Protein AF-A0A1H6TXK1-F1 (afdb_monomer)

Solvent-accessible surface area (b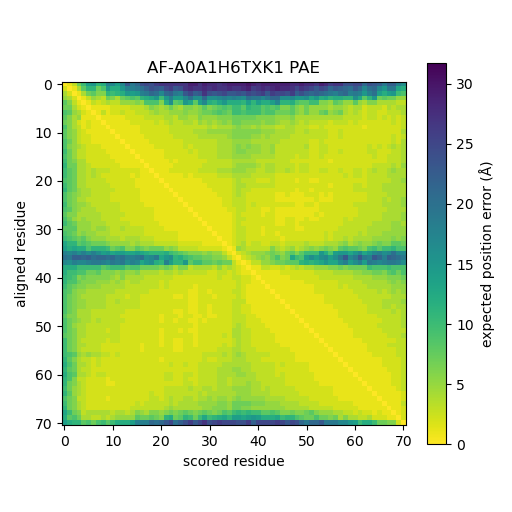ackbone atoms only — not comparable to full-atom values): 3612 Å² total; per-residue (Å²): 132,88,81,74,47,70,10,57,50,26,49,54,48,25,55,55,32,47,65,52,20,54,57,24,44,49,50,19,52,51,32,54,71,68,40,80,80,72,44,67,67,38,52,51,50,19,53,52,21,44,52,50,20,52,53,30,48,52,50,27,51,53,26,48,53,48,26,68,73,38,107

Mean predicted aligned error: 4.58 Å

Organism: NCBI:txid322505

Foldseek 3Di:
DDDDFLLSVLVVVLVVLVVQLV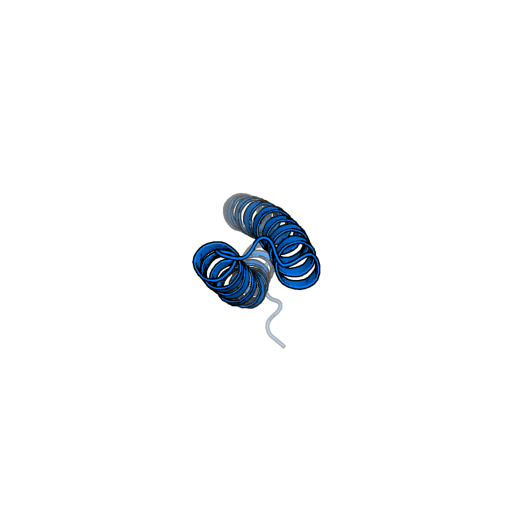VLVVLLVVLVVPCPPVDVVSVVSNVVSVVSNVVSVVSSVVSNVSSVVGD

pLDDT: mean 91.2, std 9.36, range [46.59, 97.5]

Sequence (71 aa):
MQYKTPGERYKDYSKKVLFVFIPALLVFLISTAINTGNNPYLYYVSLLTLFLSVATGIEAIILFILSKIFH

Structure (mmCIF, N/CA/C/O backbone):
data_AF-A0A1H6TXK1-F1
#
_entry.id   AF-A0A1H6TXK1-F1
#
loop_
_atom_site.group_PDB
_atom_site.id
_atom_site.type_symbol
_atom_site.label_atom_id
_atom_site.label_alt_id
_atom_site.label_comp_id
_atom_site.label_asym_id
_atom_site.label_entity_id
_atom_site.label_seq_id
_atom_site.pdbx_PDB_ins_code
_atom_site.Cartn_x
_atom_site.Cartn_y
_atom_site.Cartn_z
_atom_site.occupancy
_atom_site.B_iso_or_equiv
_atom_site.auth_seq_id
_atom_site.auth_comp_id
_atom_site.auth_asym_id
_atom_site.auth_atom_id
_atom_site.pdbx_PDB_model_num
ATOM 1 N N . MET A 1 1 ? -13.176 -19.608 23.064 1.00 46.59 1 MET A N 1
ATOM 2 C CA . MET A 1 1 ? -12.548 -18.631 22.148 1.00 46.59 1 MET A CA 1
ATOM 3 C C . MET A 1 1 ? -12.735 -17.252 22.761 1.00 46.59 1 MET A C 1
ATOM 5 O O . MET A 1 1 ? -13.877 -16.885 22.993 1.00 46.59 1 MET A O 1
ATOM 9 N N . GLN A 1 2 ? -11.664 -16.535 23.117 1.00 54.59 2 GLN A N 1
ATOM 10 C CA . GLN A 1 2 ? -11.782 -15.137 23.560 1.00 54.59 2 GLN A CA 1
ATOM 11 C C . GLN A 1 2 ? -12.272 -14.294 22.377 1.00 54.59 2 GLN A C 1
ATOM 13 O O . GLN A 1 2 ? -11.653 -14.308 21.311 1.00 54.59 2 GLN A O 1
ATOM 18 N N . TYR A 1 3 ? -13.401 -13.610 22.545 1.00 67.31 3 TYR A N 1
ATOM 19 C CA . TYR A 1 3 ? -13.906 -12.674 21.547 1.00 67.31 3 TYR A CA 1
ATOM 20 C C . TYR A 1 3 ? -13.015 -11.431 21.556 1.00 67.31 3 TYR A C 1
ATOM 22 O O . TYR A 1 3 ? -12.921 -10.754 22.575 1.00 67.31 3 TYR A O 1
ATOM 30 N N . LYS A 1 4 ? -12.347 -11.156 20.432 1.00 79.62 4 LYS A N 1
ATOM 31 C CA . LYS A 1 4 ? -11.581 -9.917 20.242 1.00 79.62 4 LYS A CA 1
ATOM 32 C C . LYS A 1 4 ? -12.530 -8.728 20.142 1.00 79.62 4 LYS A C 1
ATOM 34 O O . LYS A 1 4 ? -13.548 -8.837 19.446 1.00 79.62 4 LYS A O 1
ATOM 39 N N . THR A 1 5 ? -12.188 -7.599 20.762 1.00 87.12 5 THR A N 1
ATOM 40 C CA . THR A 1 5 ? -12.974 -6.366 20.584 1.00 87.12 5 THR A CA 1
ATOM 41 C C . THR A 1 5 ? -12.885 -5.890 19.126 1.00 87.12 5 THR A C 1
ATOM 43 O O . THR A 1 5 ? -11.954 -6.265 18.397 1.00 87.12 5 THR A O 1
ATOM 46 N N . PRO A 1 6 ? -13.846 -5.085 18.634 1.00 86.94 6 PRO A N 1
ATOM 47 C CA . PRO A 1 6 ? -13.760 -4.525 17.287 1.00 86.94 6 PRO A CA 1
ATOM 48 C C . PRO A 1 6 ? -12.435 -3.781 17.042 1.00 86.94 6 PRO A C 1
ATOM 50 O O . PRO A 1 6 ? -11.832 -3.961 15.984 1.00 86.94 6 PRO A O 1
ATOM 53 N N . GLY A 1 7 ? -11.918 -3.044 18.031 1.00 88.62 7 GLY A N 1
ATOM 54 C CA . GLY A 1 7 ? -10.625 -2.356 17.953 1.00 88.62 7 GLY A CA 1
ATOM 55 C C . GLY A 1 7 ? -9.441 -3.287 17.769 1.00 88.62 7 GLY A C 1
ATOM 56 O O . GLY A 1 7 ? -8.588 -3.046 16.910 1.00 88.62 7 GLY A O 1
ATOM 57 N N . GLU A 1 8 ? -9.407 -4.393 18.513 1.00 90.12 8 GLU A N 1
ATOM 58 C CA . GLU A 1 8 ? -8.381 -5.424 18.348 1.00 90.12 8 GLU A CA 1
ATOM 59 C C . GLU A 1 8 ? -8.419 -6.042 16.947 1.00 90.12 8 GLU A C 1
ATOM 61 O O . GLU A 1 8 ? -7.371 -6.272 16.337 1.00 90.12 8 GLU A O 1
ATOM 66 N N . ARG A 1 9 ? -9.619 -6.242 16.386 1.00 89.88 9 ARG A N 1
ATOM 67 C CA . ARG A 1 9 ? -9.776 -6.714 15.004 1.00 89.88 9 ARG A CA 1
ATOM 68 C C . ARG A 1 9 ? -9.253 -5.700 13.989 1.00 89.88 9 ARG A C 1
ATOM 70 O O . ARG A 1 9 ? -8.512 -6.093 13.091 1.00 89.88 9 ARG A O 1
ATOM 77 N N . TYR A 1 10 ? -9.586 -4.415 14.128 1.00 93.25 10 TYR A N 1
ATOM 78 C CA . TYR A 1 10 ? -9.086 -3.365 13.229 1.00 93.25 10 TYR A CA 1
ATOM 79 C C . TYR A 1 10 ? -7.564 -3.226 13.295 1.00 93.25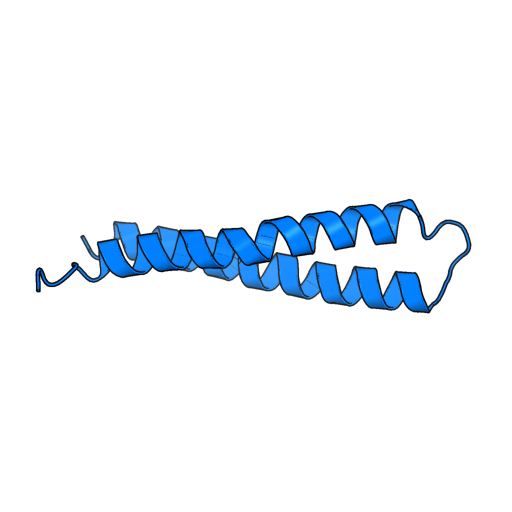 10 TYR A C 1
ATOM 81 O O . TYR A 1 10 ? -6.912 -3.083 12.261 1.00 93.25 10 TYR A O 1
ATOM 89 N N . LYS A 1 11 ? -6.978 -3.359 14.489 1.00 90.19 11 LYS A N 1
ATOM 90 C CA . LYS A 1 11 ? -5.523 -3.373 14.677 1.00 90.19 11 LYS A CA 1
ATOM 91 C C . LYS A 1 11 ? -4.867 -4.552 13.957 1.00 90.19 11 LYS A C 1
ATOM 93 O O . LYS A 1 11 ? -3.826 -4.382 13.324 1.00 90.19 11 LYS A O 1
ATOM 98 N N . ASP A 1 12 ? -5.469 -5.736 14.023 1.00 92.38 12 ASP A N 1
ATOM 99 C CA . ASP A 1 12 ? -4.971 -6.913 13.309 1.00 92.38 12 ASP A CA 1
ATOM 100 C C . ASP A 1 12 ? -5.122 -6.781 11.788 1.00 92.38 12 ASP A C 1
ATOM 102 O O . ASP A 1 12 ? -4.217 -7.173 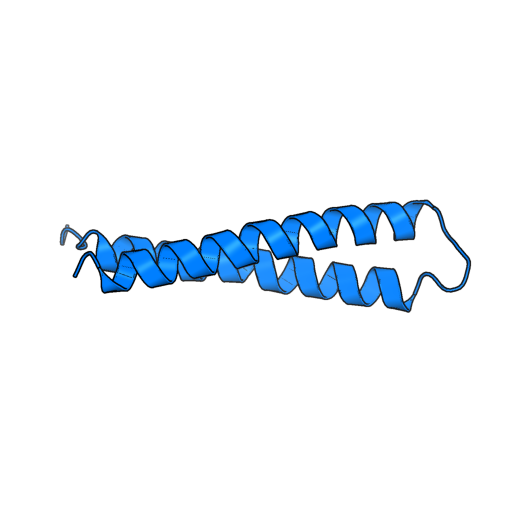11.051 1.00 92.38 12 ASP A O 1
ATOM 106 N N . TYR A 1 13 ? -6.221 -6.198 11.300 1.00 93.00 13 TYR A N 1
ATOM 107 C CA . TYR A 1 13 ? -6.388 -5.911 9.873 1.00 93.00 13 TYR A CA 1
ATOM 108 C C . TYR A 1 13 ? -5.385 -4.866 9.381 1.00 93.00 13 TYR A C 1
ATOM 110 O O . TYR A 1 13 ? -4.766 -5.084 8.347 1.00 93.00 13 TYR A O 1
ATOM 118 N N . SER A 1 14 ? -5.130 -3.802 10.148 1.00 91.75 14 SER A N 1
ATOM 119 C CA . SER A 1 14 ? -4.130 -2.782 9.803 1.00 91.75 14 SER A CA 1
ATOM 120 C C . SER A 1 14 ? -2.742 -3.401 9.577 1.00 91.75 14 SER A C 1
ATOM 122 O O . SER A 1 14 ? -2.085 -3.106 8.581 1.00 91.75 14 SER A O 1
ATOM 124 N N . LYS A 1 15 ? -2.330 -4.365 10.414 1.00 91.38 15 LYS A N 1
ATOM 125 C CA . LYS A 1 15 ? -1.075 -5.117 10.209 1.00 91.38 15 LYS A CA 1
ATOM 126 C C . LYS A 1 15 ? -1.063 -5.918 8.905 1.00 91.38 15 LYS A C 1
ATOM 128 O O . LYS A 1 15 ? -0.036 -5.974 8.236 1.00 91.38 15 LYS A O 1
ATOM 133 N N . LYS A 1 16 ? -2.186 -6.548 8.544 1.00 92.88 16 LYS A N 1
ATOM 134 C CA . LYS A 1 16 ? -2.306 -7.301 7.284 1.00 92.88 16 LYS A CA 1
ATOM 135 C C . LYS A 1 16 ? -2.235 -6.375 6.074 1.00 92.88 16 LYS A C 1
ATOM 137 O O . LYS A 1 16 ? -1.554 -6.702 5.111 1.00 92.88 16 LYS A O 1
ATOM 142 N N . VAL A 1 17 ? -2.877 -5.212 6.145 1.00 94.56 17 VAL A N 1
ATOM 143 C CA . VAL A 1 17 ? -2.828 -4.201 5.082 1.00 94.56 17 VAL A CA 1
ATOM 144 C C . VAL A 1 17 ? -1.408 -3.654 4.916 1.00 94.56 17 VAL A C 1
ATOM 146 O O . VAL A 1 17 ? -0.924 -3.546 3.793 1.00 94.56 17 VAL A O 1
ATOM 149 N N . LEU A 1 18 ? -0.680 -3.421 6.014 1.00 92.56 18 LEU A N 1
ATOM 150 C CA . LEU A 1 18 ? 0.734 -3.026 5.966 1.00 92.56 18 LEU A CA 1
ATOM 151 C C . LEU A 1 18 ? 1.624 -4.065 5.264 1.00 92.56 18 LEU A C 1
ATOM 153 O O . LEU A 1 18 ? 2.568 -3.692 4.568 1.00 92.56 18 LEU A O 1
ATOM 157 N N . PHE A 1 19 ? 1.307 -5.357 5.398 1.00 93.38 19 PHE A N 1
ATOM 158 C CA . PHE A 1 19 ? 2.021 -6.428 4.697 1.00 93.38 19 PHE A CA 1
ATOM 159 C C . PHE A 1 19 ? 1.820 -6.386 3.175 1.00 93.38 19 PHE A C 1
ATOM 161 O O . PHE A 1 19 ? 2.667 -6.885 2.446 1.00 93.38 19 PHE A O 1
ATOM 168 N N . VAL A 1 20 ? 0.736 -5.778 2.684 1.00 92.75 20 VAL A N 1
ATOM 169 C CA . VAL A 1 20 ? 0.505 -5.552 1.246 1.00 92.75 20 VAL A CA 1
ATOM 170 C C . VAL A 1 20 ? 1.099 -4.213 0.799 1.00 92.75 20 VAL A C 1
ATOM 172 O O . VAL A 1 20 ? 1.695 -4.131 -0.274 1.00 92.75 20 VAL A O 1
ATOM 175 N N . PHE A 1 21 ? 1.004 -3.185 1.646 1.00 95.25 21 PHE A N 1
ATOM 176 C CA . PHE A 1 21 ? 1.536 -1.847 1.386 1.00 95.25 21 PHE A CA 1
ATOM 177 C C . PHE A 1 21 ? 3.048 -1.848 1.142 1.00 95.25 21 PHE A C 1
ATOM 179 O O . PHE A 1 21 ? 3.510 -1.299 0.145 1.00 95.25 21 PHE A O 1
ATOM 186 N N . ILE A 1 22 ? 3.830 -2.473 2.032 1.00 94.94 22 ILE A N 1
ATOM 187 C CA . ILE A 1 22 ? 5.299 -2.414 1.959 1.00 94.94 22 ILE A CA 1
ATOM 188 C C . ILE A 1 22 ? 5.829 -3.046 0.657 1.00 94.94 22 ILE A C 1
ATOM 190 O O . ILE A 1 22 ? 6.611 -2.389 -0.032 1.00 94.94 22 ILE A O 1
ATOM 194 N N . PRO A 1 23 ? 5.411 -4.265 0.253 1.00 96.44 23 PRO A N 1
ATOM 195 C CA . PRO A 1 23 ? 5.820 -4.835 -1.028 1.00 96.44 23 PRO A CA 1
ATOM 196 C C . PRO A 1 23 ? 5.360 -4.008 -2.227 1.00 96.44 23 PRO A C 1
ATOM 198 O O . PRO A 1 23 ? 6.152 -3.802 -3.141 1.00 96.44 23 PRO A O 1
ATOM 201 N N . ALA A 1 24 ? 4.120 -3.503 -2.228 1.00 96.44 24 ALA A N 1
ATOM 202 C CA . ALA A 1 24 ? 3.631 -2.660 -3.319 1.00 96.44 24 ALA A CA 1
ATOM 203 C C . ALA A 1 24 ? 4.495 -1.397 -3.474 1.00 96.44 24 ALA A C 1
ATOM 205 O O . ALA A 1 24 ? 4.913 -1.072 -4.586 1.00 96.44 24 ALA A O 1
ATOM 206 N N . LEU A 1 25 ? 4.849 -0.751 -2.358 1.00 97.25 25 LEU A N 1
ATOM 207 C CA . LEU A 1 25 ? 5.700 0.434 -2.354 1.00 97.25 25 LEU A CA 1
ATOM 208 C C . LEU A 1 25 ? 7.112 0.114 -2.858 1.00 97.25 25 LEU A C 1
ATOM 210 O O . LEU A 1 25 ? 7.665 0.863 -3.660 1.00 97.25 25 LEU A O 1
ATOM 214 N N . LEU A 1 26 ? 7.694 -1.010 -2.431 1.00 97.50 26 LEU A N 1
ATOM 215 C CA . LEU A 1 26 ? 9.015 -1.439 -2.895 1.00 97.50 26 LEU A CA 1
ATOM 216 C C . LEU A 1 26 ? 9.029 -1.713 -4.400 1.00 97.50 26 LEU A C 1
ATOM 218 O O . LEU A 1 26 ? 9.932 -1.246 -5.094 1.00 97.50 26 LEU A O 1
ATOM 222 N N . VAL A 1 27 ? 8.029 -2.427 -4.923 1.00 97.12 27 VAL A N 1
ATOM 223 C CA . VAL A 1 27 ? 7.940 -2.703 -6.363 1.00 97.12 27 VAL A CA 1
ATOM 224 C C . VAL A 1 27 ? 7.740 -1.406 -7.148 1.00 97.12 27 VAL A C 1
ATOM 226 O O . VAL A 1 27 ? 8.382 -1.229 -8.185 1.00 97.12 27 VAL A O 1
ATOM 229 N N . PHE A 1 28 ? 6.931 -0.468 -6.648 1.00 97.44 28 PHE A N 1
ATOM 230 C CA . PHE A 1 28 ? 6.781 0.860 -7.247 1.00 97.44 28 PHE A CA 1
ATOM 231 C C . PHE A 1 28 ? 8.118 1.606 -7.331 1.00 97.44 28 PHE A C 1
ATOM 233 O O . PHE A 1 28 ? 8.491 2.083 -8.404 1.00 97.44 28 PHE A O 1
ATOM 240 N N . LEU A 1 29 ? 8.865 1.672 -6.225 1.00 96.62 29 LEU A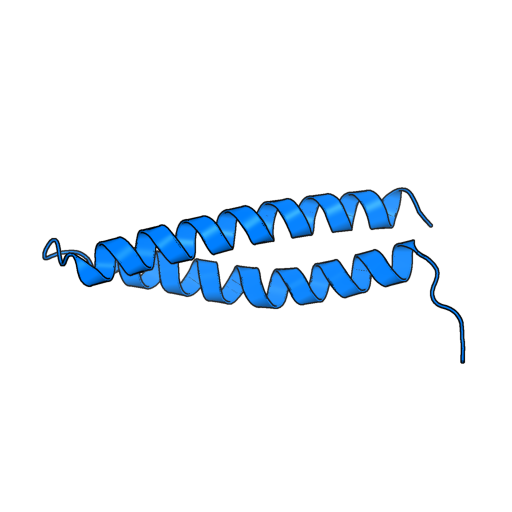 N 1
ATOM 241 C CA . LEU A 1 29 ? 10.152 2.365 -6.178 1.00 96.62 29 LEU A CA 1
ATOM 242 C C . LEU A 1 29 ? 11.175 1.722 -7.120 1.00 96.62 29 LEU A C 1
ATOM 244 O O . LEU A 1 29 ? 11.819 2.433 -7.888 1.00 96.62 29 LEU A O 1
ATOM 248 N N . ILE A 1 30 ? 11.288 0.390 -7.108 1.00 96.56 30 ILE A N 1
ATOM 249 C CA . ILE A 1 30 ? 12.223 -0.342 -7.973 1.00 96.56 30 ILE A CA 1
ATOM 250 C C . ILE A 1 30 ? 11.855 -0.143 -9.443 1.00 96.56 30 ILE A C 1
ATOM 252 O O . ILE A 1 30 ? 12.705 0.274 -10.223 1.00 96.56 30 ILE A O 1
ATOM 256 N N . SER A 1 31 ? 10.598 -0.404 -9.821 1.00 96.12 31 SER A N 1
ATOM 257 C CA . SER A 1 31 ? 10.140 -0.284 -11.213 1.00 96.12 31 SER A CA 1
ATOM 258 C C . SER A 1 31 ? 10.294 1.135 -11.753 1.00 96.12 31 SER A C 1
ATOM 260 O O . SER A 1 31 ? 10.731 1.301 -12.887 1.00 96.12 31 SER A O 1
ATOM 262 N N . THR A 1 32 ? 10.022 2.153 -10.934 1.00 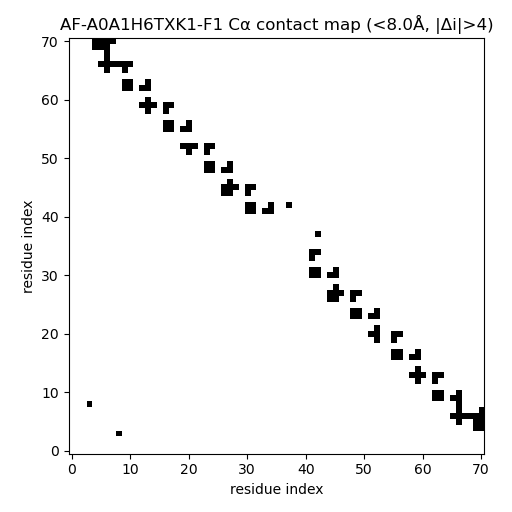94.25 32 THR A N 1
ATOM 263 C CA . THR A 1 32 ? 10.225 3.558 -11.306 1.00 94.25 32 THR A CA 1
ATOM 264 C C . THR A 1 32 ? 11.708 3.883 -11.473 1.00 94.25 32 THR A C 1
ATOM 266 O O . THR A 1 32 ? 12.086 4.495 -12.468 1.00 94.25 32 THR A O 1
ATOM 269 N N . ALA A 1 33 ? 12.558 3.441 -10.541 1.00 93.81 33 ALA A N 1
ATOM 270 C CA . ALA A 1 33 ? 13.995 3.708 -10.579 1.00 93.81 33 ALA A CA 1
ATOM 271 C C . ALA A 1 33 ? 14.686 3.079 -11.799 1.00 93.81 33 ALA A C 1
ATOM 273 O O . ALA A 1 33 ? 15.596 3.680 -12.366 1.00 93.81 33 ALA A O 1
ATOM 274 N N . ILE A 1 34 ? 14.251 1.888 -12.223 1.00 94.31 34 ILE A N 1
ATOM 275 C CA . ILE A 1 34 ? 14.841 1.183 -13.370 1.00 94.31 34 ILE A CA 1
ATOM 276 C C . ILE A 1 34 ? 14.174 1.528 -14.712 1.00 94.31 34 ILE A C 1
ATOM 278 O O . ILE A 1 34 ? 14.637 1.060 -15.751 1.00 94.31 34 ILE A O 1
ATOM 282 N N . ASN A 1 35 ? 13.114 2.347 -14.735 1.00 90.88 35 ASN A N 1
ATOM 283 C CA . ASN A 1 35 ? 12.429 2.750 -15.970 1.00 90.88 35 ASN A CA 1
ATOM 284 C C . ASN A 1 35 ? 13.173 3.868 -16.736 1.00 90.88 35 ASN A C 1
ATOM 286 O O . ASN A 1 35 ? 12.576 4.831 -17.212 1.00 90.88 35 ASN A O 1
ATOM 290 N N . THR A 1 36 ? 14.494 3.751 -16.865 1.00 80.12 36 THR A N 1
ATOM 291 C CA . THR A 1 36 ? 15.360 4.731 -17.544 1.00 80.12 36 THR A CA 1
ATOM 292 C C . THR A 1 36 ? 15.220 4.704 -19.069 1.00 80.12 36 THR A C 1
ATOM 294 O O . THR A 1 36 ? 15.517 5.694 -19.730 1.00 80.12 36 THR A O 1
ATOM 297 N N . GLY A 1 37 ? 14.737 3.593 -19.634 1.00 76.88 37 GLY A N 1
ATOM 298 C CA . GLY A 1 37 ? 14.545 3.393 -21.077 1.00 76.88 37 GLY A CA 1
ATOM 299 C C . GLY A 1 37 ? 13.117 3.617 -21.582 1.00 76.88 37 GLY A C 1
ATOM 300 O O . GLY A 1 37 ? 12.814 3.201 -22.696 1.00 76.88 37 GLY A O 1
ATOM 301 N N . ASN A 1 38 ? 12.236 4.214 -20.769 1.00 82.31 38 ASN A N 1
ATOM 302 C CA . ASN A 1 38 ? 10.822 4.431 -21.098 1.00 82.31 38 ASN A CA 1
ATOM 303 C C . ASN A 1 38 ? 10.095 3.128 -21.506 1.00 82.31 38 ASN A C 1
ATOM 305 O O . ASN A 1 38 ? 9.333 3.080 -22.472 1.00 82.31 38 ASN A O 1
ATOM 309 N N . ASN A 1 39 ? 10.377 2.041 -20.782 1.00 93.25 39 ASN A N 1
ATOM 310 C CA . ASN A 1 39 ? 9.795 0.733 -21.043 1.00 93.25 39 ASN A CA 1
ATOM 311 C C . ASN A 1 39 ? 8.308 0.748 -20.632 1.00 93.25 39 ASN A C 1
ATOM 313 O O . ASN A 1 39 ? 8.005 0.942 -19.449 1.00 93.25 39 ASN A O 1
ATOM 317 N N . PRO A 1 40 ? 7.371 0.496 -21.564 1.00 93.25 40 PRO A N 1
ATOM 318 C CA . PRO A 1 40 ? 5.942 0.594 -21.279 1.00 93.25 40 PRO A CA 1
ATOM 319 C C . PRO A 1 40 ? 5.480 -0.404 -20.208 1.00 93.25 40 PRO A C 1
ATOM 321 O O . PRO A 1 40 ? 4.601 -0.087 -19.413 1.00 93.25 40 PRO A O 1
ATOM 324 N N . TYR A 1 41 ? 6.100 -1.583 -20.113 1.00 93.94 41 TYR A N 1
ATOM 325 C CA . TYR A 1 41 ? 5.755 -2.571 -19.088 1.00 93.94 41 TYR A CA 1
ATOM 326 C C . TYR A 1 41 ? 6.148 -2.103 -17.687 1.00 93.94 41 TYR A C 1
ATOM 328 O O . TYR A 1 41 ? 5.355 -2.230 -16.757 1.00 93.94 41 TYR A O 1
ATOM 336 N N . LEU A 1 42 ? 7.342 -1.523 -17.535 1.00 94.19 42 LEU A N 1
ATOM 337 C CA . LEU A 1 42 ? 7.786 -0.973 -16.251 1.00 94.19 42 LEU A CA 1
ATOM 338 C C . LEU A 1 42 ? 6.931 0.222 -15.827 1.00 94.19 42 LEU A C 1
ATOM 340 O O . LEU A 1 42 ? 6.629 0.353 -14.644 1.00 94.19 42 LEU A O 1
ATOM 344 N N . TYR A 1 43 ? 6.479 1.032 -16.788 1.00 94.31 43 TYR A N 1
ATOM 345 C CA . TYR A 1 43 ? 5.513 2.101 -16.543 1.00 94.31 43 TYR A CA 1
ATOM 346 C C . TYR A 1 43 ? 4.165 1.569 -16.029 1.00 94.31 43 TYR A C 1
ATOM 348 O O . TYR A 1 43 ? 3.628 2.083 -15.053 1.00 94.31 43 TYR A O 1
ATOM 356 N N . TYR A 1 44 ? 3.612 0.513 -16.633 1.00 95.94 44 TYR A N 1
ATOM 357 C CA . TYR A 1 44 ? 2.354 -0.063 -16.143 1.00 95.94 44 TYR A CA 1
ATOM 358 C C . TYR A 1 44 ? 2.507 -0.724 -14.771 1.00 95.94 44 TYR A C 1
ATOM 360 O O . TYR A 1 44 ? 1.620 -0.592 -13.927 1.00 95.94 44 TYR A O 1
ATOM 368 N N . VAL A 1 45 ? 3.633 -1.401 -14.523 1.00 95.94 45 VAL A N 1
ATOM 369 C CA . VAL A 1 45 ? 3.938 -1.981 -13.208 1.00 95.94 45 VAL A CA 1
ATOM 370 C C . VAL A 1 45 ? 4.052 -0.888 -12.150 1.00 95.94 45 VAL A C 1
ATOM 372 O O . VAL A 1 45 ? 3.459 -1.035 -11.080 1.00 95.94 45 VAL A O 1
ATOM 375 N N . SER A 1 46 ? 4.752 0.215 -12.431 1.00 95.06 46 SER A N 1
ATOM 376 C CA . SER A 1 46 ? 4.875 1.323 -11.480 1.00 95.06 46 SER A CA 1
ATOM 377 C C . SER A 1 46 ? 3.523 1.986 -11.221 1.00 95.06 46 SER A C 1
ATOM 379 O O . SER A 1 46 ? 3.166 2.207 -10.068 1.00 95.06 46 SER A O 1
ATOM 381 N N . LEU A 1 47 ? 2.708 2.204 -12.256 1.00 96.25 47 LEU A N 1
ATOM 382 C CA . LEU A 1 47 ? 1.369 2.770 -12.101 1.00 96.25 47 LEU A CA 1
ATOM 383 C C . LEU A 1 47 ? 0.473 1.874 -11.228 1.00 96.25 47 LEU A C 1
ATOM 385 O O . LEU A 1 47 ? -0.151 2.345 -10.278 1.00 96.25 47 LEU A O 1
ATOM 389 N N . LEU A 1 48 ? 0.436 0.570 -11.512 1.00 97.44 48 LEU A N 1
ATOM 390 C CA . 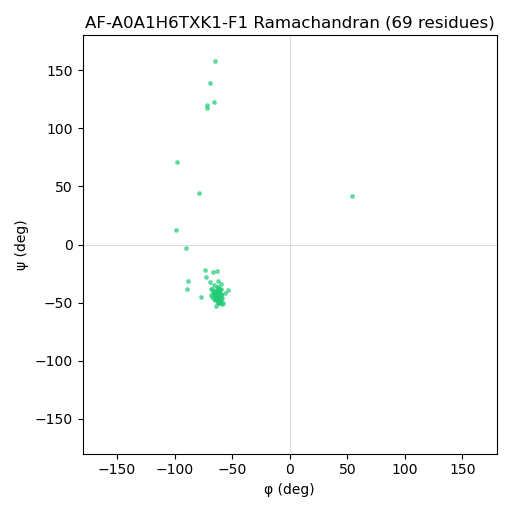LEU A 1 48 ? -0.370 -0.396 -10.762 1.00 97.44 48 LEU A CA 1
ATOM 391 C C . LEU A 1 48 ? 0.068 -0.487 -9.295 1.00 97.44 48 LEU A C 1
ATOM 393 O O . LEU A 1 48 ? -0.761 -0.492 -8.384 1.00 97.44 48 LEU A O 1
ATOM 397 N N . THR A 1 49 ? 1.375 -0.559 -9.060 1.00 97.38 49 THR A N 1
ATOM 398 C CA . THR A 1 49 ? 1.931 -0.690 -7.707 1.00 97.38 49 THR A CA 1
ATOM 399 C C . THR A 1 49 ? 1.825 0.608 -6.914 1.00 97.38 49 THR A C 1
ATOM 401 O O . THR A 1 49 ? 1.615 0.552 -5.702 1.00 97.38 49 THR A O 1
ATOM 404 N N . LEU A 1 50 ? 1.826 1.767 -7.581 1.00 97.06 50 LEU A N 1
ATOM 405 C CA . LEU A 1 50 ? 1.449 3.048 -6.986 1.00 97.06 50 LE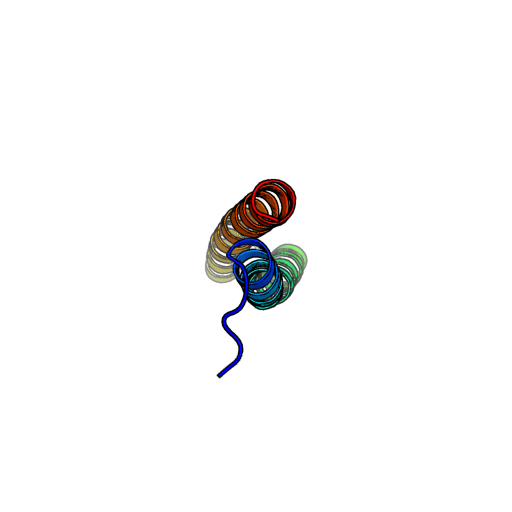U A CA 1
ATOM 406 C C . LEU A 1 50 ? -0.010 3.032 -6.516 1.00 97.06 50 LEU A C 1
ATOM 408 O O . LEU A 1 50 ? -0.269 3.345 -5.356 1.00 97.06 50 LEU A O 1
ATOM 412 N N . PHE A 1 51 ? -0.956 2.620 -7.367 1.00 97.38 51 PHE A N 1
ATOM 413 C CA . PHE A 1 51 ? -2.371 2.532 -6.983 1.00 97.38 51 PHE A CA 1
ATOM 414 C C . PHE A 1 51 ? -2.593 1.591 -5.796 1.00 97.38 51 PHE A C 1
ATOM 416 O O . PHE A 1 51 ? -3.275 1.960 -4.841 1.00 97.38 51 PHE A O 1
ATOM 423 N N . LEU A 1 52 ? -1.977 0.406 -5.821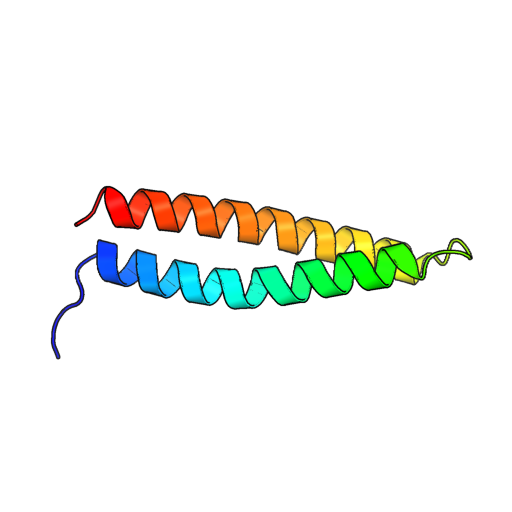 1.00 96.94 52 LEU A N 1
ATOM 424 C CA . LEU A 1 52 ? -2.031 -0.549 -4.710 1.00 96.94 52 LEU A CA 1
ATOM 425 C C . LEU A 1 52 ? -1.455 0.044 -3.419 1.00 96.94 52 LEU A C 1
ATOM 427 O O . LEU A 1 52 ? -2.062 -0.101 -2.358 1.00 96.94 52 LEU A O 1
ATOM 431 N N . SER A 1 53 ? -0.322 0.745 -3.503 1.00 96.38 53 SER A N 1
ATOM 432 C CA . SER A 1 53 ? 0.311 1.395 -2.348 1.00 96.38 53 SER A CA 1
ATOM 433 C C . SER A 1 53 ? -0.568 2.500 -1.768 1.00 96.38 53 SER A C 1
ATOM 435 O O . SER A 1 53 ? -0.748 2.577 -0.559 1.00 96.38 53 SER A O 1
ATOM 437 N N . VAL A 1 54 ? -1.163 3.345 -2.611 1.00 96.88 54 VAL A N 1
ATOM 438 C CA . VAL A 1 54 ? -2.056 4.416 -2.149 1.00 96.88 54 VAL A CA 1
ATOM 439 C C . VAL A 1 54 ? -3.315 3.831 -1.509 1.00 96.88 54 VAL A C 1
ATOM 441 O O . VAL A 1 54 ? -3.676 4.235 -0.406 1.00 96.88 54 VAL A O 1
ATOM 444 N N . ALA A 1 55 ? -3.954 2.852 -2.155 1.00 96.75 55 ALA A N 1
ATOM 445 C CA . ALA A 1 55 ? -5.171 2.225 -1.644 1.00 96.75 55 ALA A CA 1
ATOM 446 C C . ALA A 1 55 ? -4.936 1.556 -0.282 1.00 96.75 55 ALA A C 1
ATOM 448 O O . ALA A 1 55 ? -5.648 1.840 0.680 1.00 96.75 55 ALA A O 1
ATOM 449 N N . THR A 1 56 ? -3.890 0.733 -0.178 1.00 96.62 56 THR A N 1
ATOM 450 C CA . THR A 1 56 ? -3.535 0.054 1.079 1.00 96.62 56 THR A CA 1
ATOM 451 C C . THR A 1 56 ? -3.021 1.028 2.139 1.00 96.62 56 THR A C 1
ATOM 453 O O . THR A 1 56 ? -3.300 0.849 3.322 1.00 96.62 56 THR A O 1
ATOM 456 N N . GLY A 1 57 ? -2.338 2.107 1.749 1.00 94.44 57 GLY A N 1
ATOM 457 C CA . GLY A 1 57 ? -1.942 3.178 2.662 1.00 94.44 57 GLY A CA 1
ATOM 458 C C . GLY A 1 57 ? -3.149 3.872 3.297 1.00 94.44 57 GLY A C 1
ATOM 459 O O . GLY A 1 57 ? -3.219 3.995 4.520 1.00 94.44 57 GLY A O 1
ATOM 460 N N . ILE A 1 58 ? -4.136 4.267 2.485 1.00 96.81 58 ILE A N 1
ATOM 461 C CA . ILE A 1 58 ? -5.388 4.876 2.962 1.00 96.81 58 ILE A CA 1
ATOM 462 C C . ILE A 1 58 ? -6.159 3.895 3.854 1.00 96.81 58 ILE A C 1
ATOM 464 O O . ILE A 1 58 ? -6.595 4.265 4.945 1.00 96.81 58 ILE A O 1
ATOM 468 N N . GLU A 1 59 ? -6.289 2.635 3.437 1.00 95.44 59 GLU A N 1
ATOM 469 C CA . GLU A 1 59 ? -6.970 1.598 4.216 1.00 95.44 59 GLU A CA 1
ATOM 470 C C . GLU A 1 59 ? -6.303 1.378 5.585 1.00 95.44 59 GLU A C 1
ATOM 472 O O . GLU A 1 59 ? -6.989 1.321 6.607 1.00 95.44 59 GLU A O 1
ATOM 477 N N . ALA A 1 60 ? -4.967 1.338 5.644 1.00 94.06 60 ALA A N 1
ATOM 478 C CA . ALA A 1 60 ? -4.230 1.192 6.897 1.00 94.06 60 ALA A CA 1
ATOM 479 C C . ALA A 1 60 ? -4.481 2.363 7.861 1.00 94.06 60 ALA A C 1
ATOM 481 O O . ALA A 1 60 ? -4.642 2.129 9.063 1.00 94.06 60 ALA A O 1
ATOM 482 N N . ILE A 1 61 ? -4.556 3.599 7.346 1.00 93.88 61 ILE A N 1
ATOM 483 C CA . ILE A 1 61 ? -4.874 4.806 8.128 1.00 93.88 61 ILE A CA 1
ATOM 484 C C . ILE A 1 61 ? -6.302 4.728 8.678 1.00 93.88 61 ILE A C 1
ATOM 486 O O . ILE A 1 61 ? -6.511 4.949 9.871 1.00 93.88 61 ILE A O 1
ATOM 490 N N . ILE A 1 62 ? -7.280 4.373 7.840 1.00 95.56 62 ILE A N 1
ATOM 491 C CA . ILE A 1 62 ? -8.683 4.243 8.259 1.00 95.56 62 ILE A CA 1
ATOM 492 C C . ILE A 1 62 ? -8.810 3.180 9.354 1.00 95.56 62 ILE A C 1
ATOM 494 O O . ILE A 1 62 ? -9.391 3.445 10.406 1.00 95.56 62 ILE A O 1
ATOM 498 N N . LEU A 1 63 ? -8.218 1.999 9.157 1.00 95.00 63 LEU A N 1
ATOM 499 C CA . LEU A 1 63 ? -8.235 0.919 10.147 1.00 95.00 63 LEU A CA 1
ATOM 500 C C . LEU A 1 63 ? -7.545 1.318 11.454 1.00 95.00 63 LEU A C 1
ATOM 502 O O . LEU A 1 63 ? -8.012 0.957 12.535 1.00 95.00 63 LEU A O 1
ATOM 506 N N . PHE A 1 64 ? -6.461 2.091 11.379 1.00 91.69 64 PHE A N 1
ATOM 507 C CA . PHE A 1 64 ? -5.804 2.630 12.564 1.00 91.69 64 PHE A CA 1
ATOM 508 C C . PHE A 1 64 ? -6.725 3.580 13.339 1.00 91.69 64 PHE A C 1
ATOM 510 O O . PHE A 1 64 ? -6.883 3.407 14.549 1.00 91.69 64 PHE A O 1
ATOM 517 N N . ILE A 1 65 ? -7.381 4.529 12.663 1.00 94.12 65 ILE A N 1
ATOM 518 C CA . ILE A 1 65 ? -8.342 5.450 13.291 1.00 94.12 65 ILE A CA 1
ATOM 519 C C . ILE A 1 65 ? -9.496 4.664 13.928 1.00 94.12 65 ILE A C 1
ATOM 521 O O . ILE A 1 65 ? -9.813 4.873 15.099 1.00 94.12 65 ILE A O 1
ATOM 525 N N . LEU A 1 66 ? -10.073 3.699 13.208 1.00 93.81 66 LEU A N 1
ATOM 526 C CA . LEU A 1 66 ? -11.147 2.848 13.729 1.00 93.81 66 LEU A CA 1
ATOM 527 C C . LEU A 1 66 ? -10.703 2.052 14.964 1.00 93.81 66 LEU A C 1
ATOM 529 O O . LEU A 1 66 ? -11.468 1.943 15.920 1.00 93.81 66 LEU A O 1
ATOM 533 N N . SER A 1 67 ? -9.457 1.565 15.001 1.00 92.12 67 SER A N 1
ATOM 534 C CA . SER A 1 67 ? -8.910 0.865 16.175 1.00 92.12 67 SER A CA 1
ATOM 535 C C . SER A 1 67 ? -8.818 1.740 17.431 1.00 92.12 67 SER A C 1
ATOM 537 O O . SER A 1 67 ? -8.777 1.210 18.536 1.00 92.12 67 SER A O 1
ATOM 539 N N . LYS A 1 68 ? -8.779 3.071 17.270 1.00 90.62 68 LYS A N 1
ATOM 540 C CA . LYS A 1 68 ? -8.758 4.042 18.374 1.00 90.62 68 LYS A CA 1
ATOM 541 C C . LYS A 1 68 ? -10.153 4.448 18.834 1.00 90.62 68 LYS A C 1
ATOM 543 O O . LYS A 1 68 ? -10.325 4.759 20.006 1.00 90.62 68 LYS A O 1
ATOM 548 N N . ILE A 1 69 ? -11.123 4.457 17.922 1.00 92.56 69 ILE A N 1
ATOM 549 C CA . ILE A 1 69 ? -12.515 4.811 18.225 1.00 92.56 69 ILE A CA 1
ATOM 550 C C . ILE A 1 69 ? -13.223 3.648 18.924 1.00 92.56 69 ILE A C 1
ATOM 552 O O . ILE A 1 69 ? -13.916 3.847 19.917 1.00 92.56 69 ILE A O 1
ATOM 556 N N . PHE A 1 70 ? -13.046 2.432 18.411 1.00 83.12 70 PHE A N 1
ATOM 557 C CA . PHE A 1 70 ? -13.724 1.240 18.909 1.00 83.12 70 PHE A CA 1
ATOM 558 C C . PHE A 1 70 ? -12.817 0.465 19.867 1.00 83.12 70 PHE A C 1
ATOM 560 O O . PHE A 1 70 ? -12.310 -0.584 19.489 1.00 83.12 70 PHE A O 1
ATOM 567 N N . HIS A 1 71 ? -12.575 0.995 21.068 1.00 63.97 71 HIS A N 1
ATOM 568 C CA . HIS A 1 71 ? -11.811 0.292 22.109 1.00 63.97 71 HIS A CA 1
ATOM 569 C C . HIS A 1 71 ? -12.468 -1.042 22.512 1.00 63.97 71 HIS A C 1
ATOM 571 O O . HIS A 1 71 ? -13.693 -1.044 22.762 1.00 63.97 71 HIS A O 1
#

Radius of gyration: 16.12 Å; Cα contacts (8 Å, |Δi|>4): 71; chains: 1; bounding box: 29×24×45 Å

Secondary structure (DSSP, 8-state):
-PPPPHHHHHHHHHHHHHHHHHHHHHHHHHHHHH-TT--HHHHHHHHHHHHHHHHHHHHHHHHHHHHHH--

Nearest PDB structures (foldseek):
  3lss-assembly1_A  TM=8.045E-01  e=3.887E+00  Trypanosoma brucei
  7nsu-assembly1_D  TM=7.768E-01  e=8.832E+00  Escherichia coli
  8tsh-assembly1_E  TM=5.458E-01  e=7.785E+00  Caldimonas thermodepolymerans